Protein AF-A0A2E7UMA0-F1 (afdb_monomer_lite)

Structure (mmCIF, N/CA/C/O backbone):
data_AF-A0A2E7UMA0-F1
#
_entry.id   AF-A0A2E7UMA0-F1
#
loop_
_atom_site.group_PDB
_atom_site.id
_atom_site.type_symbol
_atom_site.label_atom_id
_atom_site.label_alt_id
_atom_site.label_comp_id
_atom_site.label_asym_id
_atom_site.label_entity_id
_atom_site.label_seq_id
_atom_site.pdbx_PDB_ins_code
_atom_site.Cartn_x
_atom_site.Cartn_y
_atom_site.Cartn_z
_atom_site.occupancy
_atom_site.B_iso_or_equiv
_atom_site.auth_seq_id
_atom_site.auth_comp_id
_atom_site.auth_asym_id
_atom_site.auth_atom_id
_atom_site.pdbx_PDB_model_num
ATOM 1 N N . MET A 1 1 ? -61.490 -40.277 -6.993 1.00 44.69 1 MET A N 1
ATOM 2 C CA . MET A 1 1 ? -60.201 -39.902 -6.379 1.00 44.69 1 MET A CA 1
ATOM 3 C C . MET A 1 1 ? -59.837 -38.542 -6.961 1.00 44.69 1 MET A C 1
ATOM 5 O O . MET A 1 1 ? -59.380 -38.483 -8.091 1.00 44.69 1 MET A O 1
ATOM 9 N N . ALA A 1 2 ? -60.239 -37.464 -6.285 1.00 37.91 2 ALA A N 1
ATOM 10 C CA . ALA A 1 2 ? -60.133 -36.090 -6.777 1.00 37.91 2 ALA A CA 1
ATOM 11 C C . ALA A 1 2 ? -59.017 -35.377 -6.005 1.00 37.91 2 ALA A C 1
ATOM 13 O O . ALA A 1 2 ? -58.991 -35.443 -4.778 1.00 37.91 2 ALA A O 1
ATOM 14 N N . VAL A 1 3 ? -58.079 -34.777 -6.736 1.00 47.97 3 VAL A N 1
ATOM 15 C CA . VAL A 1 3 ? -56.948 -34.025 -6.186 1.00 47.97 3 VAL A CA 1
ATOM 16 C C . VAL A 1 3 ? -57.365 -32.562 -6.113 1.00 47.97 3 VAL A C 1
ATOM 18 O O . VAL A 1 3 ? -57.584 -31.926 -7.140 1.00 47.97 3 VAL A O 1
ATOM 21 N N . ASP A 1 4 ? -57.506 -32.072 -4.889 1.00 52.44 4 ASP A N 1
ATOM 22 C CA . ASP A 1 4 ? -57.836 -30.692 -4.554 1.00 52.44 4 ASP A CA 1
ATOM 23 C C . ASP A 1 4 ? -56.541 -29.859 -4.603 1.00 52.44 4 ASP A C 1
ATOM 25 O O . ASP A 1 4 ? -55.617 -30.081 -3.816 1.00 52.44 4 ASP A O 1
ATOM 29 N N . GLN A 1 5 ? -56.412 -28.967 -5.589 1.00 51.34 5 GLN A N 1
ATOM 30 C CA . GLN A 1 5 ? -55.269 -28.058 -5.713 1.00 51.34 5 GLN A CA 1
ATOM 31 C C . GLN A 1 5 ? -55.613 -26.711 -5.074 1.00 51.34 5 GLN A C 1
ATOM 33 O O . GLN A 1 5 ? -56.244 -25.853 -5.687 1.00 51.34 5 GLN A O 1
ATOM 38 N N . ALA A 1 6 ? -55.147 -26.515 -3.840 1.00 48.78 6 ALA A N 1
ATOM 39 C CA . ALA A 1 6 ? -55.168 -25.222 -3.171 1.00 48.78 6 ALA A CA 1
ATOM 40 C C . ALA A 1 6 ? -54.110 -24.291 -3.792 1.00 48.78 6 ALA A C 1
ATOM 42 O O . ALA A 1 6 ? -52.913 -24.396 -3.522 1.00 48.78 6 ALA A O 1
ATOM 43 N N . VAL A 1 7 ? -54.567 -23.373 -4.643 1.00 53.81 7 VAL A N 1
ATOM 44 C CA . VAL A 1 7 ? -53.774 -22.258 -5.170 1.00 53.81 7 VAL A CA 1
ATOM 45 C C . VAL A 1 7 ? -53.656 -21.194 -4.077 1.00 53.81 7 VAL A C 1
ATOM 47 O O . VAL A 1 7 ? -54.605 -20.466 -3.796 1.00 53.81 7 VAL A O 1
ATOM 50 N N . ALA A 1 8 ? -52.485 -21.107 -3.446 1.00 49.72 8 ALA A N 1
ATOM 51 C CA . ALA A 1 8 ? -52.156 -20.041 -2.508 1.00 49.72 8 ALA A CA 1
ATOM 52 C C . ALA A 1 8 ? -51.863 -18.741 -3.277 1.00 49.72 8 ALA A C 1
ATOM 54 O O . ALA A 1 8 ? -50.794 -18.556 -3.858 1.00 49.72 8 ALA A O 1
ATOM 55 N N . THR A 1 9 ? -52.834 -17.832 -3.288 1.00 51.28 9 THR A N 1
ATOM 56 C CA . THR A 1 9 ? -52.676 -16.439 -3.715 1.00 51.28 9 THR A CA 1
ATOM 57 C C . THR A 1 9 ? -51.667 -15.725 -2.816 1.00 51.28 9 THR A C 1
ATOM 59 O O . THR A 1 9 ? -51.967 -15.388 -1.671 1.00 51.28 9 THR A O 1
ATOM 62 N N . HIS A 1 10 ? -50.462 -15.490 -3.339 1.00 51.28 10 HIS A N 1
ATOM 63 C CA . HIS A 1 10 ? -49.443 -14.658 -2.705 1.00 51.28 10 HIS A CA 1
ATOM 64 C C . HIS A 1 10 ? -49.936 -13.207 -2.620 1.00 51.28 10 HIS A C 1
ATOM 66 O O . HIS A 1 10 ? -50.055 -12.507 -3.627 1.00 51.28 10 HIS A O 1
ATOM 72 N N . HIS A 1 11 ? -50.229 -12.772 -1.395 1.00 47.69 11 HIS A N 1
ATOM 73 C CA . HIS A 1 11 ? -50.499 -11.386 -1.046 1.00 47.69 11 HIS A CA 1
ATOM 74 C C . HIS A 1 11 ? -49.322 -10.501 -1.472 1.00 47.69 11 HIS A C 1
ATOM 76 O O . HIS A 1 11 ? -48.206 -10.639 -0.977 1.00 47.69 11 HIS A O 1
ATOM 82 N N . GLY A 1 12 ? -49.597 -9.583 -2.400 1.00 48.78 12 GLY A N 1
ATOM 83 C CA . GLY A 1 12 ? -48.714 -8.475 -2.729 1.00 48.78 12 GLY A CA 1
ATOM 84 C C . GLY A 1 12 ? -48.620 -7.517 -1.548 1.00 48.78 12 GLY A C 1
ATOM 85 O O . GLY A 1 12 ? -49.427 -6.594 -1.426 1.00 48.78 12 GLY A O 1
ATOM 86 N N . GLU A 1 13 ? -47.633 -7.734 -0.685 1.00 51.22 13 GLU A N 1
ATOM 87 C CA . GLU A 1 13 ? -47.193 -6.718 0.259 1.00 51.22 13 GLU A CA 1
ATOM 88 C C . GLU A 1 13 ? -46.504 -5.610 -0.534 1.00 51.22 13 GLU A C 1
ATOM 90 O O . GLU A 1 13 ? -45.412 -5.751 -1.085 1.00 51.22 13 GLU A O 1
ATOM 95 N N . ARG A 1 14 ? -47.230 -4.500 -0.659 1.00 50.31 14 ARG A N 1
ATOM 96 C CA . ARG A 1 14 ? -46.729 -3.242 -1.189 1.00 50.31 14 ARG A CA 1
ATOM 97 C C . ARG A 1 14 ? -45.529 -2.853 -0.336 1.00 50.31 14 ARG A C 1
ATOM 99 O O . ARG A 1 14 ? -45.693 -2.598 0.855 1.00 50.31 14 ARG A O 1
ATOM 106 N N . PHE A 1 15 ? -44.352 -2.794 -0.955 1.00 56.72 15 PHE A N 1
ATOM 107 C CA . PHE A 1 15 ? -43.193 -2.084 -0.427 1.00 56.72 15 PHE A CA 1
ATOM 108 C C . PHE A 1 15 ? -43.613 -0.631 -0.231 1.00 56.72 15 PHE A C 1
ATOM 110 O O . PHE A 1 15 ? -43.543 0.179 -1.151 1.00 56.72 15 PHE A O 1
ATOM 117 N N . ALA A 1 16 ? -44.168 -0.344 0.945 1.00 53.09 16 ALA A N 1
ATOM 118 C CA . ALA A 1 16 ? -44.486 0.999 1.364 1.00 53.09 16 ALA A CA 1
ATOM 119 C C . ALA A 1 16 ? -43.198 1.804 1.250 1.00 53.09 16 ALA A C 1
ATOM 121 O O . ALA A 1 16 ? -42.158 1.391 1.770 1.00 53.09 16 ALA A O 1
ATOM 122 N N . ASP A 1 17 ? -43.293 2.912 0.523 1.00 48.31 17 ASP A N 1
ATOM 123 C CA . ASP A 1 17 ? -42.264 3.921 0.384 1.00 48.31 17 ASP A CA 1
ATOM 124 C C . ASP A 1 17 ? -41.677 4.229 1.762 1.00 48.31 17 ASP A C 1
ATOM 126 O O . ASP A 1 17 ? -42.240 4.992 2.553 1.00 48.31 17 ASP A O 1
ATOM 130 N N . VAL A 1 18 ? -40.532 3.617 2.070 1.00 59.16 18 VAL A N 1
ATOM 131 C CA . VAL A 1 18 ? -39.680 4.054 3.167 1.00 59.16 18 VAL A CA 1
ATOM 132 C C . VAL A 1 18 ? -39.159 5.402 2.707 1.00 59.16 18 VAL A C 1
ATOM 134 O O . VAL A 1 18 ? -38.135 5.495 2.031 1.00 59.16 18 VAL A O 1
ATOM 137 N N . ALA A 1 19 ? -39.936 6.443 3.001 1.00 50.12 19 ALA A N 1
ATOM 138 C CA . ALA A 1 19 ? -39.586 7.824 2.772 1.00 50.12 19 ALA A CA 1
ATOM 139 C C . ALA A 1 19 ? -38.259 8.063 3.490 1.00 50.12 19 ALA A C 1
ATOM 141 O O . ALA A 1 19 ? -38.201 8.255 4.706 1.00 50.12 19 ALA A O 1
ATOM 142 N N . TYR A 1 20 ? -37.172 7.973 2.726 1.00 53.09 20 TYR A N 1
ATOM 143 C CA . TYR A 1 20 ? -35.831 8.267 3.182 1.00 53.09 20 TYR A CA 1
ATOM 144 C C . TYR A 1 20 ? -35.826 9.765 3.465 1.00 53.09 20 TYR A C 1
ATOM 146 O O . TYR A 1 20 ? -35.592 10.579 2.570 1.00 53.09 20 TYR A O 1
ATOM 154 N N . ALA A 1 21 ? -36.184 10.140 4.696 1.00 54.44 21 ALA A N 1
ATOM 155 C CA . ALA A 1 21 ? -36.127 11.517 5.144 1.00 54.44 21 ALA A CA 1
ATOM 156 C C . ALA A 1 21 ? -34.741 12.050 4.752 1.00 54.44 21 ALA A C 1
ATOM 158 O O . ALA A 1 21 ? -33.740 11.388 5.065 1.00 54.44 21 ALA A O 1
ATOM 159 N N . PRO A 1 22 ? -34.653 13.167 4.008 1.00 52.88 22 PRO A N 1
ATOM 160 C CA . PRO A 1 22 ? -33.387 13.654 3.497 1.00 52.88 22 PRO A CA 1
ATOM 161 C C . PRO A 1 22 ? -32.518 14.047 4.688 1.00 52.88 22 PRO A C 1
ATOM 163 O O . PRO A 1 22 ? -32.607 15.157 5.207 1.00 52.88 22 PRO A O 1
ATOM 166 N N . ARG A 1 23 ? -31.672 13.116 5.148 1.00 58.38 23 ARG A N 1
ATOM 167 C CA . ARG A 1 23 ? -30.593 13.422 6.080 1.00 58.38 23 ARG A CA 1
ATOM 168 C C . ARG A 1 23 ? -29.773 14.497 5.387 1.00 58.38 23 ARG A C 1
ATOM 170 O O . ARG A 1 23 ? -29.227 14.255 4.306 1.00 58.38 23 ARG A O 1
ATOM 177 N N . SER A 1 24 ? -29.772 15.698 5.959 1.00 55.09 24 SER A N 1
ATOM 178 C CA . SER A 1 24 ? -29.021 16.830 5.439 1.00 55.09 24 SER A CA 1
ATOM 179 C C . SER A 1 24 ? -27.597 16.356 5.157 1.00 55.09 24 SER A C 1
ATOM 181 O O . SER A 1 24 ? -26.903 15.839 6.034 1.00 55.09 24 SER A O 1
ATOM 183 N N . ARG A 1 25 ? -27.182 16.430 3.887 1.00 64.12 25 ARG A N 1
ATOM 184 C CA . ARG A 1 25 ? -25.834 16.039 3.459 1.00 64.12 25 ARG A CA 1
ATOM 185 C C . ARG A 1 25 ? -24.859 17.107 3.941 1.00 64.12 25 ARG A C 1
ATOM 187 O O . ARG A 1 25 ? -24.394 17.928 3.155 1.00 64.12 25 ARG A O 1
ATOM 194 N N . VAL A 1 26 ? -24.593 17.132 5.242 1.00 74.06 26 VAL A N 1
ATOM 195 C CA . VAL A 1 26 ? -23.568 17.989 5.828 1.00 74.06 26 VAL A CA 1
ATOM 196 C C . VAL A 1 26 ? -22.230 17.463 5.330 1.00 74.06 26 VAL A C 1
ATOM 198 O O . VAL A 1 26 ? -21.758 16.416 5.769 1.00 74.06 26 VAL A O 1
ATOM 201 N N . ARG A 1 27 ? -21.657 18.159 4.347 1.00 77.38 27 ARG A N 1
ATOM 202 C CA . ARG A 1 27 ? -20.324 17.851 3.838 1.00 77.38 27 ARG A CA 1
ATOM 203 C C . ARG A 1 27 ? -19.316 18.208 4.918 1.00 77.38 27 ARG A C 1
ATOM 205 O O . ARG A 1 27 ? -19.367 19.303 5.473 1.00 77.38 27 ARG A O 1
ATOM 212 N N . THR A 1 28 ? -18.400 17.295 5.199 1.00 81.31 28 THR A N 1
ATOM 213 C CA . THR A 1 28 ? -17.236 17.619 6.018 1.00 81.31 28 THR A CA 1
ATOM 214 C C . THR A 1 28 ? -16.308 18.510 5.190 1.00 81.31 28 THR A C 1
ATOM 216 O O . THR A 1 28 ? -15.999 18.183 4.045 1.00 81.31 28 THR A O 1
ATOM 219 N N . ALA A 1 29 ? -15.891 19.641 5.750 1.00 83.88 29 ALA A N 1
ATOM 220 C CA . ALA A 1 29 ? -14.903 20.544 5.168 1.00 83.88 29 ALA A CA 1
ATOM 221 C C . ALA A 1 29 ? -13.786 20.772 6.195 1.00 83.88 29 ALA A C 1
ATOM 223 O O . ALA A 1 29 ? -14.071 20.878 7.387 1.00 83.88 29 ALA A O 1
ATOM 224 N N . GLY A 1 30 ? -12.531 20.809 5.747 1.00 86.44 30 GLY A N 1
ATOM 225 C CA . GLY A 1 30 ? -11.370 20.903 6.630 1.00 86.44 30 GLY A CA 1
ATOM 226 C C . GLY A 1 30 ? -10.108 20.287 6.031 1.00 86.44 30 GLY A C 1
ATOM 227 O O . GLY A 1 30 ? -10.050 19.993 4.836 1.00 86.44 30 GLY A O 1
ATOM 228 N N . LEU A 1 31 ? -9.098 20.104 6.881 1.00 86.94 31 LEU A N 1
ATOM 229 C CA . LEU A 1 31 ? -7.870 19.392 6.540 1.00 86.94 31 LEU A CA 1
ATOM 230 C C . LEU A 1 31 ? -8.096 17.879 6.676 1.00 86.94 31 LEU A C 1
ATOM 232 O O . LEU A 1 31 ? -8.686 17.412 7.652 1.00 86.94 31 LEU A O 1
ATOM 236 N N . GLY A 1 32 ? -7.648 17.128 5.672 1.00 89.44 32 GLY A N 1
ATOM 237 C CA . GLY A 1 32 ? -7.641 15.666 5.714 1.00 89.44 32 GLY A CA 1
ATOM 238 C C . GLY A 1 32 ? -6.515 15.118 6.590 1.00 89.44 32 GLY A C 1
ATOM 239 O O . GLY A 1 32 ? -5.923 15.837 7.396 1.00 89.44 32 GLY A O 1
ATOM 240 N N . ASP A 1 33 ? -6.213 13.839 6.406 1.00 89.50 33 ASP A N 1
ATOM 241 C CA . ASP A 1 33 ? -5.144 13.167 7.146 1.00 89.50 33 ASP A CA 1
ATOM 242 C C . ASP A 1 33 ? -3.769 13.776 6.815 1.00 89.50 33 ASP A C 1
ATOM 244 O O . ASP A 1 33 ? -3.446 14.065 5.658 1.00 89.50 33 ASP A O 1
ATOM 248 N N . VAL A 1 34 ? -2.947 13.969 7.847 1.00 92.69 34 VAL A N 1
ATOM 249 C CA . VAL A 1 34 ? -1.577 14.481 7.718 1.00 92.69 34 VAL A CA 1
ATOM 250 C C . VAL A 1 34 ? -0.620 13.308 7.822 1.00 92.69 34 VAL A C 1
ATOM 252 O O . VAL A 1 34 ? -0.700 12.535 8.771 1.00 92.69 34 VAL A O 1
ATOM 255 N N . ALA A 1 35 ? 0.307 13.178 6.873 1.00 93.31 35 ALA A N 1
ATOM 256 C CA . ALA A 1 35 ? 1.269 12.083 6.870 1.00 93.31 35 ALA A CA 1
ATOM 257 C C . ALA A 1 35 ? 2.702 12.558 6.630 1.00 93.31 35 ALA A C 1
ATOM 259 O O . ALA A 1 35 ? 2.969 13.366 5.738 1.00 93.31 35 ALA A O 1
ATOM 260 N N . LEU A 1 36 ? 3.633 11.979 7.385 1.00 95.00 36 LEU A N 1
ATOM 261 C CA . LEU A 1 36 ? 5.069 12.071 7.159 1.00 95.00 36 LEU A CA 1
ATOM 262 C C . LEU A 1 36 ? 5.554 10.752 6.558 1.00 95.00 36 LEU A C 1
ATOM 264 O O . LEU A 1 36 ? 5.288 9.682 7.101 1.00 95.00 36 LEU A O 1
ATOM 268 N N . ARG A 1 37 ? 6.280 10.819 5.437 1.00 92.88 37 ARG A N 1
ATOM 269 C CA . ARG A 1 37 ? 6.807 9.635 4.745 1.00 92.88 37 ARG A CA 1
ATOM 270 C C . ARG A 1 37 ? 8.288 9.798 4.441 1.00 92.88 37 ARG A C 1
ATOM 272 O O . ARG A 1 37 ? 8.696 10.771 3.814 1.00 92.88 37 ARG A O 1
ATOM 279 N N . VAL A 1 38 ? 9.074 8.802 4.826 1.00 93.38 38 VAL A N 1
ATOM 280 C CA . VAL A 1 38 ? 10.502 8.691 4.536 1.00 93.38 38 VAL A CA 1
ATOM 281 C C . VAL A 1 38 ? 10.699 7.582 3.516 1.00 93.38 38 VAL A C 1
ATOM 283 O O . VAL A 1 38 ? 10.293 6.442 3.730 1.00 93.38 38 VAL A O 1
ATOM 286 N N . LYS A 1 39 ? 11.345 7.906 2.395 1.00 93.19 39 LYS A N 1
ATOM 287 C CA . LYS A 1 39 ? 11.670 6.944 1.342 1.00 93.19 39 LYS A CA 1
ATOM 288 C C . LYS A 1 39 ? 13.177 6.773 1.246 1.00 93.19 39 LYS A C 1
ATOM 290 O O . LYS A 1 39 ? 13.908 7.747 1.117 1.00 93.19 39 LYS A O 1
ATOM 295 N N . THR A 1 40 ? 13.630 5.529 1.251 1.00 89.94 40 THR A N 1
ATOM 296 C CA . THR A 1 40 ? 15.037 5.159 1.096 1.00 89.94 40 THR A CA 1
ATOM 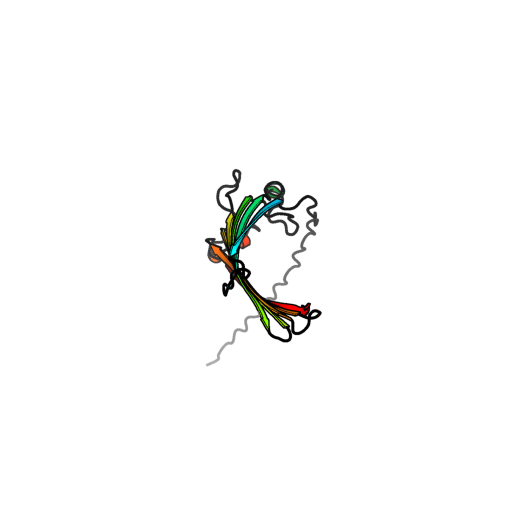297 C C . THR A 1 40 ? 15.202 4.242 -0.111 1.00 89.94 40 THR A C 1
ATOM 299 O O . THR A 1 40 ? 14.344 3.414 -0.414 1.00 89.94 40 THR A O 1
ATOM 302 N N . ARG A 1 41 ? 16.309 4.387 -0.838 1.00 85.88 41 ARG A N 1
ATOM 303 C CA . ARG A 1 41 ? 16.702 3.481 -1.923 1.00 85.88 41 ARG A CA 1
ATOM 304 C C . ARG A 1 41 ? 18.017 2.830 -1.522 1.00 85.88 41 ARG A C 1
ATOM 306 O O . ARG A 1 41 ? 18.942 3.538 -1.141 1.00 85.88 41 ARG A O 1
ATOM 313 N N . ARG A 1 42 ? 18.073 1.497 -1.550 1.00 79.69 42 ARG A N 1
ATOM 314 C CA . ARG A 1 42 ? 19.251 0.729 -1.111 1.00 79.69 42 ARG A CA 1
ATOM 315 C C . ARG A 1 42 ? 20.058 0.187 -2.277 1.00 79.69 42 ARG A C 1
ATOM 317 O O . ARG A 1 42 ? 21.277 0.199 -2.213 1.00 79.69 42 ARG A O 1
ATOM 324 N N . ILE A 1 43 ? 19.378 -0.256 -3.330 1.00 78.69 43 ILE A N 1
ATOM 325 C CA . ILE A 1 43 ? 20.023 -0.797 -4.523 1.00 78.69 43 ILE A CA 1
ATOM 326 C C . ILE A 1 43 ? 19.596 0.045 -5.715 1.00 78.69 43 ILE A C 1
ATOM 328 O O . ILE A 1 43 ? 18.397 0.200 -5.967 1.00 78.69 43 ILE A O 1
ATOM 332 N N . ASP A 1 44 ? 20.583 0.586 -6.423 1.00 65.56 44 ASP A N 1
ATOM 333 C CA . ASP A 1 44 ? 20.379 1.355 -7.642 1.00 65.56 44 ASP A CA 1
ATOM 334 C C . ASP A 1 44 ? 21.077 0.671 -8.824 1.00 65.56 44 ASP A C 1
ATOM 336 O O . ASP A 1 44 ? 22.184 0.143 -8.688 1.00 65.56 44 ASP A O 1
ATOM 340 N N . GLN A 1 45 ? 20.432 0.703 -9.990 1.00 59.22 45 GLN A N 1
ATOM 341 C CA . GLN A 1 45 ? 20.917 0.098 -11.237 1.00 59.22 45 GLN A CA 1
ATOM 342 C C . GLN A 1 45 ? 22.232 0.706 -11.730 1.00 59.22 45 GLN A C 1
ATOM 344 O O . GLN A 1 45 ? 22.907 0.111 -12.564 1.00 59.22 45 GLN A O 1
ATOM 349 N N . VAL A 1 46 ? 22.635 1.842 -11.157 1.00 61.62 46 VAL A N 1
ATOM 350 C CA . VAL A 1 46 ? 23.959 2.453 -11.335 1.00 61.62 46 VAL A CA 1
ATOM 351 C C . VAL A 1 46 ? 25.096 1.452 -11.058 1.00 61.62 46 VAL A C 1
ATOM 353 O O . VAL A 1 46 ? 26.161 1.569 -11.649 1.00 61.62 46 VAL A O 1
ATOM 356 N N . HIS A 1 47 ? 24.864 0.430 -10.224 1.00 62.41 47 HIS A N 1
ATOM 357 C CA . HIS A 1 47 ? 25.849 -0.610 -9.893 1.00 62.41 47 HIS A CA 1
ATOM 358 C C . HIS A 1 47 ? 25.686 -1.902 -10.720 1.00 62.41 47 HIS A C 1
ATOM 360 O O . HIS A 1 47 ? 26.089 -2.968 -10.263 1.00 62.41 47 HIS A O 1
ATOM 366 N N . LEU A 1 48 ? 25.058 -1.842 -11.905 1.00 65.88 48 LEU A N 1
ATOM 367 C CA . LEU A 1 48 ? 24.822 -2.991 -12.804 1.00 65.88 48 LEU A CA 1
ATOM 368 C C . LEU A 1 48 ? 23.981 -4.130 -12.194 1.00 65.88 48 LEU A C 1
ATOM 370 O O . LEU A 1 48 ? 23.956 -5.247 -12.710 1.00 65.88 48 LEU A O 1
ATOM 374 N N . LEU A 1 49 ? 23.267 -3.863 -11.099 1.00 71.75 49 LEU A N 1
ATOM 375 C CA . LEU A 1 49 ? 22.415 -4.861 -10.463 1.00 71.75 49 LEU A CA 1
ATOM 376 C C . LEU A 1 49 ? 21.093 -5.020 -11.231 1.00 71.75 49 LEU A C 1
ATOM 378 O O . LEU A 1 49 ? 20.502 -4.030 -11.672 1.00 71.75 49 LEU A O 1
ATOM 382 N N . PRO A 1 50 ? 20.582 -6.258 -11.365 1.00 77.12 50 PRO A N 1
ATOM 383 C CA . PRO A 1 50 ? 19.411 -6.549 -12.190 1.00 77.12 50 PRO A CA 1
ATOM 384 C C . PRO A 1 50 ? 18.101 -5.987 -11.619 1.00 77.12 50 PRO A C 1
ATOM 386 O O . PRO A 1 50 ? 17.087 -6.017 -12.313 1.00 77.12 50 PRO A O 1
ATOM 389 N N . VAL A 1 51 ? 18.099 -5.491 -10.376 1.00 84.56 51 VAL A N 1
ATOM 390 C CA . VAL A 1 51 ? 16.924 -4.965 -9.671 1.00 84.56 51 VAL A CA 1
ATOM 391 C C . VAL A 1 51 ? 17.293 -3.780 -8.774 1.00 84.56 51 VAL A C 1
ATOM 393 O O . VAL A 1 51 ? 18.360 -3.750 -8.170 1.00 84.56 51 VAL A O 1
ATOM 396 N N . SER A 1 52 ? 16.382 -2.819 -8.650 1.00 86.50 52 SER A N 1
ATOM 397 C CA . SER A 1 52 ? 16.369 -1.779 -7.625 1.00 86.50 52 SER A CA 1
ATOM 398 C C . SER A 1 52 ? 15.477 -2.182 -6.458 1.00 86.50 52 SER A C 1
ATOM 400 O O . SER A 1 52 ? 14.362 -2.674 -6.650 1.00 86.50 52 SER A O 1
ATOM 402 N N . VAL A 1 53 ? 15.939 -1.888 -5.244 1.00 87.81 53 VAL A N 1
ATOM 403 C CA . VAL A 1 53 ? 15.187 -2.110 -4.004 1.00 87.81 53 VAL A CA 1
ATOM 404 C C . VAL A 1 53 ? 15.067 -0.788 -3.257 1.00 87.81 53 VAL A C 1
ATOM 406 O O . VAL A 1 53 ? 16.065 -0.105 -2.997 1.00 87.81 53 VAL A O 1
ATOM 409 N N . SER A 1 54 ? 13.837 -0.416 -2.910 1.00 90.50 54 SER A N 1
ATOM 410 C CA . SER A 1 54 ? 13.545 0.770 -2.104 1.00 90.50 54 SER A CA 1
ATOM 411 C C . SER A 1 54 ? 12.579 0.452 -0.974 1.00 90.50 54 SER A C 1
ATOM 413 O O . SER A 1 54 ? 11.675 -0.357 -1.152 1.00 90.50 54 SER A O 1
ATOM 415 N N . GLY A 1 55 ? 12.780 1.102 0.166 1.00 92.06 55 GLY A N 1
ATOM 416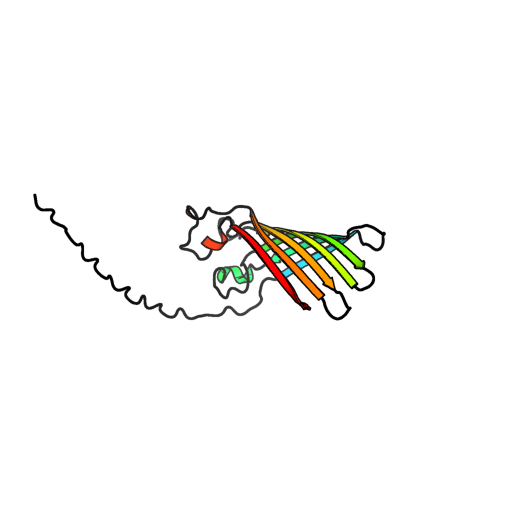 C CA . GLY A 1 55 ? 11.901 1.045 1.326 1.00 92.06 55 GLY A CA 1
ATOM 417 C C . GLY A 1 55 ? 11.222 2.393 1.553 1.00 92.06 55 GLY A C 1
ATOM 418 O O . GLY A 1 55 ? 11.795 3.444 1.270 1.00 92.06 55 GLY A O 1
ATOM 419 N N . GLY A 1 56 ? 10.011 2.379 2.076 1.00 92.25 56 GLY A N 1
ATOM 420 C CA . GLY A 1 56 ? 9.268 3.542 2.531 1.00 92.25 56 GLY A CA 1
ATOM 421 C C . GLY A 1 56 ? 8.724 3.269 3.920 1.00 92.25 56 GLY A C 1
ATOM 422 O O . GLY A 1 56 ? 8.356 2.142 4.211 1.00 92.25 56 GLY A O 1
ATOM 423 N N . TRP A 1 57 ? 8.702 4.282 4.769 1.00 94.00 57 TRP A N 1
ATOM 424 C CA . TRP A 1 57 ? 8.168 4.207 6.124 1.00 94.00 57 TRP A CA 1
ATOM 425 C C . TRP A 1 57 ? 7.407 5.497 6.360 1.00 94.00 57 TRP A C 1
ATOM 427 O O . TRP A 1 57 ? 7.819 6.550 5.865 1.00 94.00 57 TRP A O 1
ATOM 437 N N . GLY A 1 58 ? 6.307 5.448 7.085 1.00 93.00 58 GLY A N 1
ATOM 438 C CA . GLY A 1 58 ? 5.549 6.651 7.362 1.00 93.00 58 GLY A CA 1
ATOM 439 C C . GLY A 1 58 ? 4.678 6.526 8.585 1.00 93.00 58 GLY A C 1
ATOM 440 O O . GLY A 1 58 ? 4.396 5.428 9.056 1.00 93.00 58 GLY A O 1
ATOM 441 N N . ILE A 1 59 ? 4.273 7.689 9.066 1.00 94.31 59 ILE A N 1
ATOM 442 C CA . ILE A 1 59 ? 3.251 7.849 10.085 1.00 94.31 59 ILE A CA 1
ATOM 443 C C . ILE A 1 59 ? 2.221 8.842 9.554 1.00 94.31 59 ILE A C 1
ATOM 445 O O . ILE A 1 59 ? 2.582 9.892 9.012 1.00 94.31 59 ILE A O 1
ATOM 449 N N . GLY A 1 60 ? 0.953 8.477 9.652 1.00 91.50 60 GLY A N 1
ATOM 450 C CA . GLY A 1 60 ? -0.200 9.299 9.333 1.00 91.50 60 GLY A CA 1
ATOM 451 C C . GLY A 1 60 ? -1.020 9.545 10.588 1.00 91.50 60 GLY A C 1
ATOM 452 O O . GLY A 1 60 ? -1.112 8.675 11.447 1.00 91.50 60 GLY A O 1
ATOM 453 N N . THR A 1 61 ? -1.613 10.727 10.718 1.00 91.06 61 THR A N 1
ATOM 454 C CA . THR A 1 61 ? -2.644 10.970 11.725 1.00 91.06 61 THR A CA 1
ATOM 455 C C . THR A 1 61 ? -3.857 11.652 11.112 1.00 91.06 61 THR A C 1
ATOM 457 O O . THR A 1 61 ? -3.763 12.681 10.437 1.00 91.06 61 THR A O 1
ATOM 460 N N . GLY A 1 62 ? -5.008 11.038 11.361 1.00 86.31 62 GLY A N 1
ATOM 461 C CA . GLY A 1 62 ? -6.334 11.536 11.035 1.00 86.31 62 GLY A CA 1
ATOM 462 C C . GLY A 1 62 ? -7.184 11.828 12.264 1.00 86.31 62 GLY A C 1
ATOM 463 O O . GLY A 1 62 ? -8.393 11.995 12.131 1.00 86.31 62 GLY A O 1
ATOM 464 N N . GLU A 1 63 ? -6.607 11.862 13.469 1.00 84.06 63 GLU A N 1
ATOM 465 C CA . GLU A 1 63 ? -7.362 11.949 14.732 1.00 84.06 63 GLU A CA 1
ATOM 466 C C . GLU A 1 63 ? -8.251 13.192 14.841 1.00 84.06 63 GLU A C 1
ATOM 468 O O . GLU A 1 63 ? -9.338 13.122 15.422 1.00 84.06 63 GLU A O 1
ATOM 473 N N . ALA A 1 64 ? -7.868 14.299 14.198 1.00 85.25 64 ALA A N 1
ATOM 474 C CA . ALA A 1 64 ? -8.706 15.495 14.085 1.00 85.25 64 ALA A CA 1
ATOM 475 C C . ALA A 1 64 ? -10.078 15.206 13.437 1.00 85.25 64 ALA A C 1
ATOM 477 O O . ALA A 1 64 ? -11.062 15.887 13.717 1.00 85.25 64 ALA A O 1
ATOM 478 N N . ASN A 1 65 ? -10.165 14.156 12.614 1.00 85.38 65 ASN A N 1
ATOM 479 C CA . ASN A 1 65 ? -11.379 13.708 11.940 1.00 85.38 65 ASN A CA 1
ATOM 480 C C . ASN A 1 65 ? -12.109 12.570 12.686 1.00 85.38 65 ASN A C 1
ATOM 482 O O . ASN A 1 65 ? -13.118 12.066 12.191 1.00 85.38 65 ASN A O 1
ATOM 486 N N . SER A 1 66 ? -11.671 12.185 13.892 1.00 83.19 66 SER A N 1
ATOM 487 C CA . SER A 1 66 ? -12.231 11.065 14.673 1.00 83.19 66 SER A CA 1
ATOM 488 C C . SER A 1 66 ? -13.740 11.168 14.931 1.00 83.19 66 SER A C 1
ATOM 490 O O . SER A 1 66 ? -14.427 10.146 14.892 1.00 83.19 66 SER A O 1
ATOM 492 N N . ALA A 1 67 ? -14.259 12.386 15.130 1.00 81.44 67 ALA A N 1
ATOM 493 C CA . ALA A 1 67 ? -15.679 12.670 15.363 1.00 81.44 67 ALA A CA 1
ATOM 494 C C . ALA A 1 67 ? -16.549 12.592 14.093 1.00 81.44 67 ALA A C 1
ATOM 496 O O . ALA A 1 67 ? -17.767 12.435 14.174 1.00 81.44 67 ALA A O 1
ATOM 497 N N . THR A 1 68 ? -15.943 12.719 12.908 1.00 82.38 68 THR A N 1
ATOM 498 C CA . THR A 1 68 ? -16.647 12.624 11.613 1.00 82.38 68 THR A CA 1
ATOM 499 C C . THR A 1 68 ? -16.431 11.286 10.916 1.00 82.38 68 THR A C 1
ATOM 501 O O . THR A 1 68 ? -16.975 11.058 9.835 1.00 82.38 68 THR A O 1
ATOM 504 N N . ARG A 1 69 ? -15.676 10.388 11.550 1.00 77.31 69 ARG A N 1
ATOM 505 C CA . ARG A 1 69 ? -15.413 9.027 11.095 1.00 77.31 69 ARG A CA 1
ATOM 506 C C . ARG A 1 69 ? -16.708 8.282 10.781 1.00 77.31 69 ARG A C 1
ATOM 508 O O . ARG A 1 69 ? -17.716 8.424 11.471 1.00 77.31 69 ARG A O 1
ATOM 515 N N . GLY A 1 70 ? -16.669 7.491 9.712 1.00 74.12 70 GLY A N 1
ATOM 516 C CA . GLY A 1 70 ? -17.821 6.723 9.251 1.00 74.12 70 GLY A CA 1
ATOM 517 C C . GLY A 1 70 ? -18.847 7.537 8.454 1.00 74.12 70 GLY A C 1
ATOM 518 O O . GLY A 1 70 ? -19.787 6.980 7.897 1.00 74.12 70 GLY A O 1
ATOM 519 N N . ARG A 1 71 ? -18.682 8.858 8.327 1.00 79.38 71 ARG A N 1
ATOM 520 C CA . ARG A 1 71 ? -19.466 9.627 7.353 1.00 79.38 71 ARG A CA 1
ATOM 521 C C . ARG A 1 71 ? -18.946 9.344 5.946 1.00 79.38 71 ARG A C 1
ATOM 523 O O . ARG A 1 71 ? -17.740 9.305 5.731 1.00 79.38 71 ARG A O 1
ATOM 530 N N . LEU A 1 72 ? -19.848 9.272 4.965 1.00 77.12 72 LEU A N 1
ATOM 531 C CA . LEU A 1 72 ? -19.479 9.177 3.540 1.00 77.12 72 LEU A CA 1
ATOM 532 C C . LEU A 1 72 ? -18.599 10.345 3.072 1.00 77.12 72 LEU A C 1
ATOM 534 O O . LEU A 1 72 ? -17.874 10.224 2.094 1.00 77.12 72 LEU A O 1
ATOM 538 N N . THR A 1 73 ? -18.684 11.485 3.758 1.00 83.88 73 THR A N 1
ATOM 539 C CA . THR A 1 73 ? -17.897 12.687 3.471 1.00 83.88 73 THR A CA 1
ATOM 540 C C . THR A 1 73 ? -16.731 12.877 4.438 1.00 83.88 73 THR A C 1
ATOM 542 O O . THR A 1 73 ? -16.209 13.983 4.510 1.00 83.88 73 THR A O 1
ATOM 545 N N . ALA A 1 74 ? -16.369 11.881 5.253 1.00 82.94 74 ALA A N 1
ATOM 546 C CA . ALA A 1 74 ? -15.235 12.005 6.166 1.00 82.94 74 ALA A CA 1
ATOM 547 C C . ALA A 1 74 ? -13.955 12.311 5.370 1.00 82.94 74 ALA A C 1
ATOM 549 O O . ALA A 1 74 ? -13.674 11.664 4.364 1.00 82.94 74 ALA A O 1
ATOM 550 N N . LEU A 1 75 ? -13.194 13.311 5.816 1.00 86.31 75 LEU A N 1
ATOM 551 C CA . LEU A 1 75 ? -11.943 13.722 5.162 1.00 86.31 75 LEU A CA 1
ATOM 552 C C . LEU A 1 75 ? -10.749 12.857 5.570 1.00 86.31 75 LEU A C 1
ATOM 554 O O . LEU A 1 75 ? -9.659 13.011 5.025 1.00 86.31 75 LEU A O 1
ATOM 558 N N . GLY A 1 76 ? -10.963 11.984 6.549 1.00 85.06 76 GLY A N 1
ATOM 559 C CA . GLY A 1 76 ? -9.920 11.234 7.204 1.00 85.06 76 GLY A CA 1
ATOM 560 C C . GLY A 1 76 ? -10.441 9.978 7.869 1.00 85.06 76 GLY A C 1
ATOM 561 O O . GLY A 1 76 ? -11.642 9.831 8.120 1.00 85.06 76 GLY A O 1
ATOM 562 N N . THR A 1 77 ? -9.519 9.076 8.175 1.00 82.38 77 THR A N 1
ATOM 563 C CA . THR A 1 77 ? -9.837 7.791 8.814 1.00 82.38 77 THR A CA 1
ATOM 564 C C . THR A 1 77 ? -10.150 7.927 10.304 1.00 82.38 77 THR A C 1
ATOM 566 O O . THR A 1 77 ? -10.734 7.019 10.899 1.00 82.38 77 THR A O 1
ATOM 569 N N . GLY A 1 78 ? -9.809 9.063 10.924 1.00 85.12 78 GLY A N 1
ATOM 570 C CA . GLY A 1 78 ? -10.009 9.257 12.359 1.00 85.12 78 GLY A CA 1
ATOM 571 C C . GLY A 1 78 ? -9.024 8.468 13.222 1.00 85.12 78 GLY A C 1
ATOM 572 O O . GLY A 1 78 ? -9.324 8.229 14.393 1.00 85.12 78 GLY A O 1
ATOM 573 N N . GLN A 1 79 ? -7.911 7.999 12.648 1.00 87.19 79 GLN A N 1
ATOM 574 C CA . GLN A 1 79 ? -6.908 7.183 13.328 1.00 87.19 79 GLN A CA 1
ATOM 575 C C . GLN A 1 79 ? -5.491 7.620 12.976 1.00 87.19 79 GLN A C 1
ATOM 577 O O . GLN A 1 79 ? -5.253 8.260 11.954 1.00 87.19 79 GLN A O 1
ATOM 582 N N . THR A 1 80 ? -4.566 7.262 13.858 1.00 91.00 80 THR A N 1
ATOM 583 C CA . THR A 1 80 ? -3.134 7.333 13.596 1.00 91.00 80 THR A CA 1
ATOM 584 C C . THR A 1 80 ? -2.675 5.982 13.050 1.00 91.00 80 THR A C 1
ATOM 586 O O . THR A 1 80 ? -2.989 4.937 13.623 1.00 91.00 80 THR A O 1
ATOM 589 N N . ASP A 1 81 ? -1.952 5.996 11.938 1.00 91.19 81 ASP A N 1
ATOM 590 C CA . ASP A 1 81 ? -1.377 4.817 11.299 1.00 91.19 81 ASP A CA 1
ATOM 591 C C . ASP A 1 81 ? 0.140 4.952 11.193 1.00 91.19 81 ASP A C 1
ATOM 593 O O . ASP A 1 81 ? 0.673 6.046 11.018 1.00 91.19 81 ASP A O 1
ATOM 597 N N . PHE A 1 82 ? 0.849 3.837 11.311 1.00 93.06 82 PHE A N 1
ATOM 598 C CA . PHE A 1 82 ? 2.251 3.750 10.937 1.00 93.06 82 PHE A CA 1
ATOM 599 C C . PHE A 1 82 ? 2.441 2.564 10.013 1.00 93.06 82 PHE A C 1
ATOM 601 O O . PHE A 1 82 ? 1.819 1.521 10.182 1.00 93.06 82 PHE A O 1
ATOM 608 N N . GLY A 1 83 ? 3.311 2.702 9.026 1.00 92.69 83 GLY A N 1
ATOM 609 C CA . GLY A 1 83 ? 3.469 1.649 8.043 1.00 92.69 83 GLY A CA 1
ATOM 610 C C . GLY A 1 83 ? 4.793 1.688 7.325 1.00 92.69 83 GLY A C 1
ATOM 611 O O . GLY A 1 83 ? 5.507 2.694 7.314 1.00 92.69 83 GLY A O 1
ATOM 612 N N . GLY A 1 84 ? 5.100 0.555 6.714 1.00 92.88 84 GLY A N 1
ATOM 613 C CA . GLY A 1 84 ? 6.270 0.354 5.884 1.00 92.88 84 GLY A CA 1
ATOM 614 C C . GLY A 1 84 ? 5.865 -0.184 4.523 1.00 92.88 84 GLY A C 1
ATOM 615 O O . GLY A 1 84 ? 4.860 -0.868 4.387 1.00 92.88 84 GLY A O 1
ATOM 616 N N . ALA A 1 85 ? 6.660 0.100 3.502 1.00 93.81 85 ALA A N 1
ATOM 617 C CA . ALA A 1 85 ? 6.524 -0.505 2.191 1.00 93.81 85 ALA A CA 1
ATOM 618 C C . ALA A 1 85 ? 7.897 -0.846 1.625 1.00 93.81 85 ALA A C 1
ATOM 620 O O . ALA A 1 85 ? 8.815 -0.030 1.641 1.00 93.81 85 ALA A O 1
ATOM 621 N N . LEU A 1 86 ? 8.031 -2.039 1.072 1.00 93.94 86 LEU A N 1
ATOM 622 C CA . LEU A 1 86 ? 9.150 -2.451 0.250 1.00 93.94 86 LEU A CA 1
ATOM 623 C C . LEU A 1 86 ? 8.711 -2.404 -1.210 1.00 93.94 86 LEU A C 1
ATOM 625 O O . LEU A 1 86 ? 7.604 -2.792 -1.560 1.00 93.94 86 LEU A O 1
ATOM 629 N N . THR A 1 87 ? 9.569 -1.920 -2.093 1.00 92.75 87 THR A N 1
ATOM 630 C CA . THR A 1 87 ? 9.351 -1.992 -3.535 1.00 92.75 87 THR A CA 1
ATOM 631 C C . THR A 1 87 ? 10.587 -2.561 -4.189 1.00 92.75 87 THR A C 1
ATOM 633 O O . THR A 1 87 ? 11.683 -2.014 -4.036 1.00 92.75 87 THR A O 1
ATOM 636 N N . ILE A 1 88 ? 10.382 -3.624 -4.956 1.00 90.56 88 ILE A N 1
ATOM 637 C CA . ILE A 1 88 ? 11.405 -4.250 -5.787 1.00 90.56 88 ILE A CA 1
ATOM 638 C C . ILE A 1 88 ? 11.010 -4.019 -7.237 1.00 90.56 88 ILE A C 1
ATOM 640 O O . ILE A 1 88 ? 9.841 -4.159 -7.594 1.00 90.56 88 ILE A O 1
ATOM 644 N N . GLY A 1 89 ? 11.953 -3.642 -8.089 1.00 87.75 89 GLY A N 1
ATOM 645 C CA . GLY A 1 89 ? 11.661 -3.493 -9.505 1.00 87.75 89 GLY A CA 1
ATOM 646 C C . GLY A 1 89 ? 12.893 -3.375 -10.372 1.00 87.75 89 GLY A C 1
ATOM 647 O O . GLY A 1 89 ? 14.005 -3.264 -9.880 1.00 87.75 89 GLY A O 1
ATOM 648 N N . ARG A 1 90 ? 12.683 -3.372 -11.679 1.00 84.44 90 ARG A N 1
ATOM 649 C CA . ARG A 1 90 ? 13.717 -3.174 -12.690 1.00 84.44 90 ARG A CA 1
ATOM 650 C C . ARG A 1 90 ? 13.208 -2.164 -13.701 1.00 84.44 90 ARG A C 1
ATOM 652 O O . ARG A 1 90 ? 12.044 -2.229 -14.095 1.00 84.44 90 ARG A O 1
ATOM 659 N N . THR A 1 91 ? 14.082 -1.256 -14.110 1.00 81.12 91 THR A N 1
ATOM 660 C CA . THR A 1 91 ? 13.876 -0.407 -15.288 1.00 81.12 91 THR A CA 1
ATOM 661 C C . THR A 1 91 ? 14.910 -0.804 -16.332 1.00 81.12 91 THR A C 1
ATOM 663 O O . THR A 1 91 ? 16.061 -1.021 -15.983 1.00 81.12 91 THR A O 1
ATOM 666 N N . ASP A 1 92 ? 14.536 -0.959 -17.590 1.00 76.56 92 ASP A N 1
ATOM 667 C CA . ASP A 1 92 ? 15.507 -1.286 -18.634 1.00 76.56 92 ASP A CA 1
ATOM 668 C C . ASP A 1 92 ? 15.191 -0.552 -19.933 1.00 76.56 92 ASP A C 1
ATOM 670 O O . ASP A 1 92 ? 14.050 -0.137 -20.174 1.00 76.56 92 ASP A O 1
ATOM 674 N N . VAL A 1 93 ? 16.219 -0.421 -20.767 1.00 72.62 93 VAL A N 1
ATOM 675 C CA . VAL A 1 93 ? 16.144 0.166 -22.102 1.00 72.62 93 VAL A CA 1
ATOM 676 C C . VAL A 1 93 ? 16.236 -0.975 -23.112 1.00 72.62 93 VAL A C 1
ATOM 678 O O . VAL A 1 93 ? 17.270 -1.621 -23.245 1.00 72.62 93 VAL A O 1
ATOM 681 N N . LEU A 1 94 ? 15.162 -1.224 -23.855 1.00 59.22 94 LEU A N 1
ATOM 682 C CA . LEU A 1 94 ? 15.131 -2.217 -24.926 1.00 59.22 94 LEU A CA 1
ATOM 683 C C . LEU A 1 94 ? 15.179 -1.499 -26.267 1.00 59.22 94 LEU A C 1
ATOM 685 O O . LEU A 1 94 ? 14.109 -1.249 -26.796 1.00 59.22 94 LEU A O 1
ATOM 689 N N . GLY A 1 95 ? 16.364 -1.179 -26.805 1.00 64.06 95 GLY A N 1
ATOM 690 C CA . GLY A 1 95 ? 16.607 -0.700 -28.186 1.00 64.06 95 GLY A CA 1
ATOM 691 C C . GLY A 1 95 ? 15.689 0.422 -28.716 1.00 64.06 95 GLY A C 1
ATOM 692 O O . GLY A 1 95 ? 16.121 1.552 -28.902 1.00 64.06 95 GLY A O 1
ATOM 693 N N . VAL A 1 96 ? 14.420 0.102 -28.951 1.00 65.75 96 VAL A N 1
ATOM 694 C CA . VAL A 1 96 ? 13.289 0.967 -29.313 1.00 65.75 96 VAL A CA 1
ATOM 695 C C . VAL A 1 96 ? 12.296 1.198 -28.154 1.00 65.75 96 VAL A C 1
ATOM 697 O O . VAL A 1 96 ? 11.095 1.265 -28.379 1.00 65.75 96 VAL A O 1
ATOM 700 N N . GLY A 1 97 ? 12.733 1.304 -26.896 1.00 69.44 97 GLY A N 1
ATOM 701 C CA . GLY A 1 97 ? 11.797 1.615 -25.812 1.00 69.44 97 GLY A CA 1
ATOM 702 C C . GLY A 1 97 ? 12.313 1.437 -24.393 1.00 69.44 97 GLY A C 1
ATOM 703 O O . GLY A 1 97 ? 13.435 0.998 -24.153 1.00 69.44 97 GLY A O 1
ATOM 704 N N . LEU A 1 98 ? 11.450 1.779 -23.439 1.00 79.81 98 LEU A N 1
ATOM 705 C CA . LEU A 1 98 ? 11.682 1.608 -22.006 1.00 79.81 98 LEU A CA 1
ATOM 706 C C . LEU A 1 98 ? 10.677 0.607 -21.452 1.00 79.81 98 LEU A C 1
ATOM 708 O O . LEU A 1 98 ? 9.484 0.699 -21.753 1.00 79.81 98 LEU A O 1
ATOM 712 N N . TYR A 1 99 ? 11.127 -0.307 -20.596 1.00 84.38 99 TYR A N 1
ATOM 713 C CA . TYR A 1 99 ? 10.208 -1.066 -19.757 1.00 84.38 99 TYR A CA 1
ATOM 714 C C . TYR A 1 99 ? 10.536 -0.910 -18.281 1.00 84.38 99 TYR A C 1
ATOM 716 O O . TYR A 1 99 ? 11.677 -0.682 -17.879 1.00 84.38 99 TYR A O 1
ATOM 724 N N . ARG A 1 100 ? 9.503 -1.038 -17.455 1.00 85.75 100 ARG A N 1
ATOM 725 C CA . ARG A 1 100 ? 9.637 -1.075 -16.006 1.00 85.75 100 ARG A CA 1
ATOM 726 C C . ARG A 1 100 ? 8.704 -2.120 -15.431 1.00 85.75 100 ARG A C 1
ATOM 728 O O . ARG A 1 100 ? 7.518 -2.116 -15.733 1.00 85.75 100 ARG A O 1
ATOM 735 N N . ALA A 1 101 ? 9.230 -2.963 -14.557 1.00 88.12 101 ALA A N 1
ATOM 736 C CA . ALA A 1 101 ? 8.440 -3.862 -13.729 1.00 88.12 101 ALA A CA 1
ATOM 737 C C . ALA A 1 101 ? 8.720 -3.544 -12.260 1.00 88.12 101 ALA A C 1
ATOM 739 O O . ALA A 1 101 ? 9.873 -3.328 -11.890 1.00 88.12 101 ALA A O 1
ATOM 740 N N . SER A 1 102 ? 7.696 -3.479 -11.414 1.00 90.19 102 SER A N 1
ATOM 741 C CA . SER A 1 102 ? 7.896 -3.310 -9.972 1.00 90.19 102 SER A CA 1
ATOM 742 C C . SER A 1 102 ? 6.757 -3.888 -9.153 1.00 90.19 102 SER A C 1
ATOM 744 O O . SER A 1 102 ? 5.602 -3.716 -9.534 1.00 90.19 102 SER A O 1
ATOM 746 N N . GLY A 1 103 ? 7.081 -4.476 -8.005 1.00 91.06 103 GLY A N 1
ATOM 747 C CA . GLY A 1 103 ? 6.117 -4.941 -7.018 1.00 91.06 103 GLY A CA 1
ATOM 748 C C . GLY A 1 103 ? 6.309 -4.242 -5.672 1.00 91.06 103 GLY A C 1
ATOM 749 O O . GLY A 1 103 ? 7.329 -4.483 -5.017 1.00 91.06 103 GLY A O 1
ATOM 750 N N . PRO A 1 104 ? 5.403 -3.334 -5.268 1.00 90.44 104 PRO A N 1
ATOM 751 C CA . PRO A 1 104 ? 5.325 -2.870 -3.893 1.00 90.44 104 PRO A CA 1
ATOM 752 C C . PRO A 1 104 ? 4.589 -3.883 -3.006 1.00 90.44 104 PRO A C 1
ATOM 754 O O . PRO A 1 104 ? 3.581 -4.455 -3.409 1.00 90.44 104 PRO A O 1
ATOM 757 N N . VAL A 1 105 ? 5.062 -4.047 -1.778 1.00 93.31 105 VAL A N 1
ATOM 758 C CA . VAL A 1 105 ? 4.333 -4.669 -0.670 1.00 93.31 105 VAL A CA 1
ATOM 759 C C . VAL A 1 105 ? 4.516 -3.785 0.550 1.00 93.31 105 VAL A C 1
ATOM 761 O O . VAL A 1 105 ? 5.622 -3.318 0.807 1.00 93.31 105 VAL A O 1
ATOM 764 N N . GLY A 1 106 ? 3.453 -3.510 1.282 1.00 91.88 106 GLY A N 1
ATOM 765 C CA . GLY A 1 106 ? 3.509 -2.702 2.483 1.00 91.88 106 GLY A CA 1
ATOM 766 C C . GLY A 1 106 ? 2.509 -3.164 3.514 1.00 91.88 106 GLY A C 1
ATOM 767 O O . GLY A 1 106 ? 1.531 -3.819 3.180 1.00 91.88 106 GLY A O 1
ATOM 768 N N . ASP A 1 107 ? 2.793 -2.817 4.754 1.00 92.75 107 ASP A N 1
ATOM 769 C CA . ASP A 1 107 ? 1.959 -3.092 5.911 1.00 92.75 107 ASP A CA 1
ATOM 770 C C . ASP A 1 107 ? 1.680 -1.773 6.628 1.00 92.75 107 ASP A C 1
ATOM 772 O O . ASP A 1 107 ? 2.577 -0.935 6.780 1.00 92.75 107 ASP A O 1
ATOM 776 N N . GLY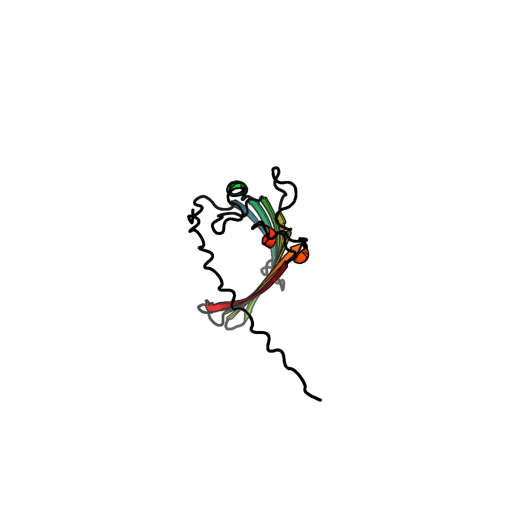 A 1 108 ? 0.423 -1.574 7.005 1.00 89.12 108 GLY A N 1
ATOM 777 C CA . GLY A 1 108 ? -0.052 -0.413 7.738 1.00 89.12 108 GLY A CA 1
ATOM 778 C C . GLY A 1 108 ? -0.656 -0.852 9.059 1.00 89.12 108 GLY A C 1
ATOM 779 O O . GLY A 1 108 ? -1.776 -1.365 9.089 1.00 89.12 108 GLY A O 1
ATOM 780 N N . TYR A 1 109 ? 0.062 -0.589 10.147 1.00 89.25 109 TYR A N 1
ATOM 781 C CA . TYR A 1 109 ? -0.454 -0.771 11.487 1.00 89.25 109 TYR A CA 1
ATOM 782 C C . TYR A 1 109 ? -1.288 0.434 11.916 1.00 89.25 109 TYR A C 1
ATOM 784 O O . TYR A 1 109 ? -0.817 1.575 11.935 1.00 89.25 109 TYR A O 1
ATOM 792 N N . ARG A 1 110 ? -2.525 0.181 12.336 1.00 88.31 110 ARG A N 1
ATOM 793 C CA . ARG A 1 110 ? -3.440 1.210 12.845 1.00 88.31 110 ARG A CA 1
ATOM 794 C C . ARG A 1 110 ? -3.410 1.248 14.371 1.00 88.31 110 ARG A C 1
ATOM 796 O O . ARG A 1 110 ? -3.657 0.244 15.043 1.00 88.31 110 ARG A O 1
ATOM 803 N N . VAL A 1 111 ? -3.114 2.414 14.939 1.00 87.94 111 VAL A N 1
ATOM 804 C CA . VAL A 1 111 ? -3.045 2.599 16.391 1.00 87.94 111 VAL A CA 1
ATOM 805 C C . VAL A 1 111 ? -4.469 2.633 16.968 1.00 87.94 111 VAL A C 1
ATOM 807 O O . VAL A 1 111 ? -5.322 3.367 16.454 1.00 87.94 111 VAL A O 1
ATOM 810 N N . PRO A 1 112 ? -4.768 1.848 18.024 1.00 83.19 112 PRO A N 1
ATOM 811 C CA . PRO A 1 112 ? -6.040 1.949 18.731 1.00 83.19 112 PRO A CA 1
ATOM 812 C C . PRO A 1 112 ? -6.268 3.369 19.251 1.00 83.19 112 PRO A C 1
ATOM 814 O O . PRO A 1 112 ? -5.354 4.014 19.758 1.00 83.19 112 PRO A O 1
ATOM 817 N N . HIS A 1 113 ? -7.499 3.858 19.137 1.00 78.19 113 HIS A N 1
ATOM 818 C CA . HIS A 1 113 ? -7.823 5.201 19.599 1.00 78.19 113 HIS A CA 1
ATOM 819 C C . HIS A 1 113 ? -7.918 5.208 21.129 1.00 78.19 113 HIS A C 1
ATOM 821 O O . HIS A 1 113 ? -8.610 4.375 21.703 1.00 78.19 113 HIS A O 1
ATOM 827 N N . VAL A 1 114 ? -7.294 6.176 21.802 1.00 76.50 114 VAL A N 1
ATOM 828 C CA . VAL A 1 114 ? -7.295 6.254 23.280 1.00 76.50 114 VAL A CA 1
ATOM 829 C C . VAL A 1 114 ? -8.693 6.385 23.896 1.00 76.50 114 VAL A C 1
ATOM 831 O O . VAL A 1 114 ? -8.910 5.961 25.025 1.00 76.50 114 VAL A O 1
ATOM 834 N N . THR A 1 115 ? -9.654 6.949 23.161 1.00 74.50 115 THR A N 1
ATOM 835 C CA . THR A 1 115 ? -11.032 7.168 23.647 1.00 74.50 115 THR A CA 1
ATOM 836 C C . THR A 1 115 ? -12.051 6.133 23.170 1.00 74.50 115 THR A C 1
ATOM 838 O O . THR A 1 115 ? -13.223 6.230 23.529 1.00 74.50 115 THR A O 1
ATOM 841 N N . THR A 1 116 ? -11.658 5.164 22.341 1.00 69.00 116 THR A N 1
ATOM 842 C CA . THR A 1 116 ? -12.572 4.126 21.848 1.00 69.00 116 THR A CA 1
ATOM 843 C C . THR A 1 116 ? -11.984 2.765 22.188 1.00 69.00 116 THR A C 1
ATOM 845 O O . THR A 1 116 ? -10.897 2.455 21.705 1.00 69.00 116 THR A O 1
ATOM 848 N N . PRO A 1 117 ? -12.656 1.949 23.017 1.00 69.25 117 PRO A N 1
ATOM 849 C CA . PRO A 1 117 ? -12.147 0.630 23.349 1.00 69.25 117 PRO A CA 1
ATOM 850 C C . PRO A 1 117 ? -12.064 -0.234 22.087 1.00 69.25 117 PRO A C 1
ATOM 852 O O . PRO A 1 117 ? -13.029 -0.355 21.334 1.00 69.25 117 PRO A O 1
ATOM 855 N N . GLY A 1 118 ? -10.898 -0.842 21.876 1.00 70.38 118 GLY A N 1
ATOM 856 C CA . GLY A 1 118 ? -10.642 -1.737 20.753 1.00 70.38 118 GLY A CA 1
ATOM 857 C C . GLY A 1 118 ? -10.130 -1.051 19.484 1.00 70.38 118 GLY A C 1
ATOM 858 O O . GLY A 1 118 ? -10.109 0.171 19.323 1.00 70.38 118 GLY A O 1
ATOM 859 N N . LYS A 1 119 ? -9.663 -1.885 18.558 1.00 74.75 119 LYS A N 1
ATOM 860 C CA . LYS A 1 119 ? -9.127 -1.463 17.268 1.00 74.75 119 LYS A CA 1
ATOM 861 C C . LYS A 1 119 ? -10.254 -1.458 16.237 1.00 74.75 119 LYS A C 1
ATOM 863 O O . LYS A 1 119 ? -10.750 -2.509 15.859 1.00 74.75 119 LYS A O 1
ATOM 868 N N . VAL A 1 120 ? -10.677 -0.264 15.818 1.00 74.44 120 VAL A N 1
ATOM 869 C CA . VAL A 1 120 ? -11.846 -0.091 14.930 1.00 74.44 120 VAL A CA 1
ATOM 870 C C . VAL A 1 120 ? -11.564 -0.565 13.502 1.00 74.44 120 VAL A C 1
ATOM 872 O O . VAL A 1 120 ? -12.445 -1.103 12.841 1.00 74.44 120 VAL A O 1
ATOM 875 N N . LEU A 1 121 ? -10.339 -0.352 13.023 1.00 77.50 121 LEU A N 1
ATOM 876 C CA . LEU A 1 121 ? -9.897 -0.755 11.696 1.00 77.50 121 LEU A CA 1
ATOM 877 C C . LEU A 1 121 ? -8.783 -1.788 11.835 1.00 77.50 121 LEU A C 1
ATOM 879 O O . LEU A 1 121 ? -7.786 -1.521 12.507 1.00 77.50 121 LEU A O 1
ATOM 883 N N . ALA A 1 122 ? -8.939 -2.932 11.176 1.00 84.69 122 ALA A N 1
ATOM 884 C CA . ALA A 1 122 ? -7.900 -3.953 11.119 1.00 84.69 122 ALA A CA 1
ATOM 885 C C . ALA A 1 122 ? -6.609 -3.417 10.484 1.00 84.69 122 ALA A C 1
ATOM 887 O O . ALA A 1 122 ? -6.643 -2.434 9.735 1.00 84.69 122 ALA A O 1
ATOM 888 N N . ASP A 1 123 ? -5.485 -4.069 10.772 1.00 89.62 123 ASP A N 1
ATOM 889 C CA . ASP A 1 123 ? -4.240 -3.812 10.044 1.00 89.62 123 ASP A CA 1
ATOM 890 C C . ASP A 1 123 ? -4.385 -4.237 8.588 1.00 89.62 123 ASP A C 1
ATOM 892 O O . ASP A 1 123 ? -5.298 -4.986 8.244 1.00 89.62 123 ASP A O 1
ATOM 896 N N . GLU A 1 124 ? -3.544 -3.713 7.704 1.00 91.62 124 GLU A N 1
ATOM 897 C CA . GLU A 1 124 ? -3.721 -3.921 6.271 1.00 91.62 124 GLU A CA 1
ATOM 898 C C . GLU A 1 124 ? -2.384 -4.095 5.563 1.00 91.62 124 GLU A C 1
ATOM 900 O O . GLU A 1 124 ? -1.546 -3.193 5.557 1.00 91.62 124 GLU A O 1
ATOM 905 N N . ILE A 1 125 ? -2.233 -5.238 4.893 1.00 94.19 125 ILE A N 1
ATOM 906 C CA . ILE A 1 125 ? -1.173 -5.448 3.918 1.00 94.19 125 ILE A CA 1
ATOM 907 C C . ILE A 1 125 ? -1.688 -4.997 2.561 1.00 94.19 125 ILE A C 1
ATOM 909 O O . ILE A 1 125 ? -2.672 -5.530 2.052 1.00 94.19 125 ILE A O 1
ATOM 913 N N . GLN A 1 126 ? -0.981 -4.064 1.940 1.00 94.75 126 GLN A N 1
ATOM 914 C CA . GLN A 1 126 ? -1.203 -3.646 0.563 1.00 94.75 126 GLN A CA 1
ATOM 915 C C . GLN A 1 126 ? -0.103 -4.217 -0.320 1.00 94.75 126 GLN A C 1
ATOM 917 O O . GLN A 1 126 ? 1.076 -4.182 0.026 1.00 94.75 126 GLN A O 1
ATOM 922 N N . TYR A 1 127 ? -0.463 -4.717 -1.491 1.00 95.69 127 TYR A N 1
ATOM 923 C CA . TYR A 1 127 ? 0.500 -5.240 -2.450 1.00 95.69 127 TYR A CA 1
ATOM 924 C C . TYR A 1 127 ? 0.116 -4.859 -3.871 1.00 95.69 127 TYR A C 1
ATOM 926 O O . TYR A 1 127 ? -1.035 -4.553 -4.180 1.00 95.69 127 TYR A O 1
ATOM 934 N N . GLY A 1 128 ? 1.092 -4.872 -4.767 1.00 95.62 128 GLY A N 1
ATOM 935 C CA . GLY A 1 128 ? 0.831 -4.637 -6.172 1.00 95.62 128 GLY A CA 1
ATOM 936 C C . GLY A 1 128 ? 1.928 -5.153 -7.078 1.00 95.62 128 GLY A C 1
ATOM 937 O O . GLY A 1 128 ? 3.036 -5.460 -6.650 1.00 95.62 128 GLY A O 1
ATOM 938 N N . VAL A 1 129 ? 1.601 -5.222 -8.360 1.00 94.62 129 VAL A N 1
ATOM 939 C CA . VAL A 1 129 ? 2.501 -5.528 -9.464 1.00 94.62 129 VAL A CA 1
ATOM 940 C C . VAL A 1 129 ? 2.197 -4.533 -10.571 1.00 94.62 129 VAL A C 1
ATOM 942 O O . VAL A 1 129 ? 1.062 -4.410 -11.027 1.00 94.62 129 VAL A O 1
ATOM 945 N N . HIS A 1 130 ? 3.218 -3.810 -11.010 1.00 93.19 130 HIS A N 1
ATOM 946 C CA . HIS A 1 130 ? 3.114 -2.806 -12.058 1.00 93.19 130 HIS A CA 1
ATOM 947 C C . HIS A 1 130 ? 4.062 -3.146 -13.196 1.00 93.19 130 HIS A C 1
ATOM 949 O O . HIS A 1 130 ? 5.254 -3.355 -12.970 1.00 93.19 130 HIS A O 1
ATOM 955 N N . GLY A 1 131 ? 3.535 -3.119 -14.414 1.00 91.81 131 GLY A N 1
ATOM 956 C CA . GLY A 1 131 ? 4.309 -3.056 -15.642 1.00 91.81 131 GLY A CA 1
ATOM 957 C C . GLY A 1 131 ? 4.209 -1.663 -16.256 1.00 91.81 131 GLY A C 1
ATOM 958 O O . GLY A 1 131 ? 3.216 -0.954 -16.094 1.00 91.81 131 GLY A O 1
ATOM 959 N N . ALA A 1 132 ? 5.239 -1.258 -16.977 1.00 90.56 132 ALA A N 1
ATOM 960 C CA . ALA A 1 132 ? 5.206 -0.140 -17.898 1.00 90.56 132 ALA A CA 1
ATOM 961 C C . ALA A 1 132 ? 6.008 -0.523 -19.133 1.00 90.56 132 ALA A C 1
ATOM 963 O O . ALA A 1 132 ? 7.109 -1.055 -19.007 1.00 90.56 132 ALA A O 1
ATOM 964 N N . TRP A 1 133 ? 5.466 -0.228 -20.303 1.00 90.56 133 TRP A N 1
ATOM 965 C CA . TRP A 1 133 ? 6.143 -0.370 -21.579 1.00 90.56 133 TRP A CA 1
ATOM 966 C C . TRP A 1 133 ? 5.929 0.904 -22.384 1.00 90.56 133 TRP A C 1
ATOM 968 O O . TRP A 1 133 ? 4.795 1.359 -22.528 1.00 90.56 133 TRP A O 1
ATOM 978 N N . ALA A 1 134 ? 7.016 1.497 -22.862 1.00 91.00 134 ALA A N 1
ATOM 979 C CA . ALA A 1 134 ? 7.009 2.711 -23.659 1.00 91.00 134 ALA A CA 1
ATOM 980 C C . ALA A 1 134 ? 7.743 2.443 -24.983 1.00 91.00 134 ALA A C 1
ATOM 982 O O . ALA A 1 134 ? 8.976 2.477 -24.990 1.00 91.00 134 ALA A O 1
ATOM 983 N N . PRO A 1 135 ? 7.022 2.144 -26.085 1.00 85.25 135 PRO A N 1
ATOM 984 C CA . PRO A 1 135 ? 7.636 1.919 -27.400 1.00 85.25 135 PRO A CA 1
ATOM 985 C C . PRO A 1 135 ? 8.250 3.190 -28.000 1.00 85.25 135 PRO A C 1
ATOM 987 O O . PRO A 1 135 ? 9.073 3.126 -28.901 1.00 85.25 135 PRO A O 1
ATOM 990 N N . VAL A 1 136 ? 7.827 4.363 -27.531 1.00 87.62 136 VAL A N 1
ATOM 991 C CA . VAL A 1 136 ? 8.408 5.662 -27.881 1.00 87.62 136 VAL A CA 1
ATOM 992 C C . VAL A 1 136 ? 8.402 6.545 -26.637 1.00 87.62 136 VAL A C 1
ATOM 994 O O . VAL A 1 136 ? 7.645 6.296 -25.701 1.00 87.62 136 VAL A O 1
ATOM 997 N N . SER A 1 137 ? 9.205 7.608 -26.622 1.00 82.06 137 SER A N 1
ATOM 998 C CA . SER A 1 137 ? 9.294 8.534 -25.480 1.00 82.06 137 SER A CA 1
ATOM 999 C C . SER A 1 137 ? 7.965 9.207 -25.107 1.00 82.06 137 SER A C 1
ATOM 1001 O O . SER A 1 137 ? 7.801 9.649 -23.974 1.00 82.06 137 SER A O 1
ATOM 1003 N N . LEU A 1 138 ? 7.027 9.277 -26.055 1.00 86.88 138 LEU A N 1
ATOM 1004 C CA . LEU A 1 138 ? 5.746 9.975 -25.933 1.00 86.88 138 LEU A CA 1
ATOM 1005 C C . LEU A 1 138 ? 4.567 9.082 -25.535 1.00 86.88 138 LEU A C 1
ATOM 1007 O O . LEU A 1 138 ? 3.509 9.618 -25.233 1.00 86.88 138 LEU A O 1
ATOM 1011 N N . VAL A 1 139 ? 4.702 7.753 -25.590 1.00 89.06 139 VAL A N 1
ATOM 1012 C CA . VAL A 1 139 ? 3.579 6.833 -25.355 1.00 89.06 139 VAL A CA 1
ATOM 1013 C C . VAL A 1 139 ? 4.007 5.722 -24.421 1.00 89.06 139 VAL A C 1
ATOM 1015 O O . VAL A 1 139 ? 5.022 5.068 -24.650 1.00 89.06 139 VAL A O 1
ATOM 1018 N N . SER A 1 140 ? 3.189 5.454 -23.405 1.00 90.56 140 SER A N 1
ATOM 1019 C CA . SER A 1 140 ? 3.376 4.313 -22.514 1.00 90.56 140 SER A CA 1
ATOM 1020 C C . SER A 1 140 ? 2.072 3.586 -22.189 1.00 90.56 140 SER A C 1
ATOM 1022 O O . SER A 1 140 ? 1.002 4.180 -22.051 1.00 90.56 140 SER A O 1
ATOM 1024 N N . VAL A 1 141 ? 2.174 2.270 -22.029 1.00 92.56 141 VAL A N 1
ATOM 1025 C CA . VAL A 1 141 ? 1.110 1.395 -21.531 1.00 92.56 141 VAL A CA 1
ATOM 1026 C C . VAL A 1 141 ? 1.550 0.843 -20.186 1.00 92.56 141 VAL A C 1
ATOM 1028 O O . VAL A 1 141 ? 2.663 0.336 -20.048 1.00 92.56 141 VAL A O 1
ATOM 1031 N N . ARG A 1 142 ? 0.688 0.964 -19.175 1.00 91.94 142 ARG A N 1
ATOM 1032 C CA . ARG A 1 142 ? 1.022 0.614 -17.792 1.00 91.94 142 ARG A CA 1
ATOM 1033 C C . ARG A 1 142 ? -0.015 -0.322 -17.179 1.00 91.94 142 ARG A C 1
ATOM 1035 O O . ARG A 1 142 ? -0.939 0.189 -16.542 1.00 91.94 142 ARG A O 1
ATOM 1042 N N . PRO A 1 143 ? 0.084 -1.651 -17.374 1.00 94.56 143 PRO A N 1
ATOM 1043 C CA . PRO A 1 143 ? -0.755 -2.594 -16.646 1.00 94.56 143 PRO A CA 1
ATOM 1044 C C . PRO A 1 143 ? -0.390 -2.594 -15.157 1.00 94.56 143 PRO A C 1
ATOM 1046 O O . PRO A 1 143 ? 0.776 -2.455 -14.781 1.00 94.56 143 PRO A O 1
ATOM 1049 N N . ALA A 1 144 ? -1.390 -2.754 -14.303 1.00 94.62 144 ALA 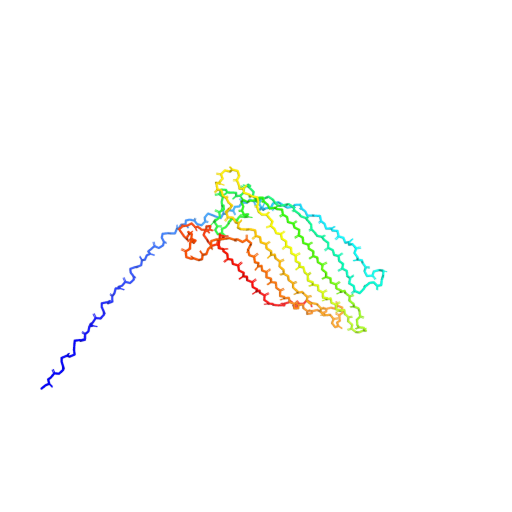A N 1
ATOM 1050 C CA . ALA A 1 144 ? -1.213 -2.834 -12.866 1.00 94.62 144 ALA A CA 1
ATOM 1051 C C . ALA A 1 144 ? -2.240 -3.785 -12.253 1.00 94.62 144 ALA A C 1
ATOM 1053 O O . ALA A 1 144 ? -3.416 -3.746 -12.609 1.00 94.62 144 ALA A O 1
ATOM 1054 N N . ALA A 1 145 ? -1.796 -4.600 -11.305 1.00 96.25 145 ALA A N 1
ATOM 1055 C CA . ALA A 1 145 ? -2.653 -5.317 -10.378 1.00 96.25 145 ALA A CA 1
ATOM 1056 C C . ALA A 1 145 ? -2.295 -4.850 -8.970 1.00 96.25 145 ALA A C 1
ATOM 1058 O O . ALA A 1 145 ? -1.130 -4.897 -8.590 1.00 96.25 145 ALA A O 1
ATOM 1059 N N . CYS A 1 146 ? -3.272 -4.370 -8.219 1.00 95.81 146 CYS A N 1
ATOM 1060 C CA . CYS A 1 146 ? -3.107 -3.932 -6.841 1.00 95.81 146 CYS A CA 1
ATOM 1061 C C . CYS A 1 146 ? -4.099 -4.695 -5.980 1.00 95.81 146 CYS A C 1
ATOM 1063 O O . CYS A 1 146 ? -5.193 -5.019 -6.431 1.00 95.81 146 CYS A O 1
ATOM 1065 N N . GLY A 1 147 ? -3.747 -4.952 -4.739 1.00 96.12 147 GLY A N 1
ATOM 1066 C CA . GLY A 1 147 ? -4.650 -5.572 -3.799 1.00 96.12 147 GLY A CA 1
ATOM 1067 C C . GLY A 1 147 ? -4.324 -5.182 -2.378 1.00 96.12 147 GLY A C 1
ATOM 1068 O O . GLY A 1 147 ? -3.301 -4.555 -2.093 1.00 96.12 147 GLY A O 1
ATOM 1069 N N . PHE A 1 148 ? -5.225 -5.565 -1.494 1.00 95.69 148 PHE A N 1
ATOM 1070 C CA . PHE A 1 148 ? -4.995 -5.501 -0.069 1.00 95.69 148 PHE A CA 1
ATOM 1071 C C . PHE A 1 148 ? -5.575 -6.735 0.608 1.00 95.69 148 PHE A C 1
ATOM 1073 O O . PHE A 1 148 ? -6.431 -7.432 0.056 1.00 95.69 148 PHE A O 1
ATOM 1080 N N . MET A 1 149 ? -5.094 -6.986 1.814 1.00 95.06 149 MET A N 1
ATOM 1081 C CA . MET A 1 149 ? -5.613 -7.979 2.736 1.00 95.06 149 MET A CA 1
ATOM 1082 C C . MET A 1 149 ? -5.586 -7.371 4.129 1.00 95.06 149 MET A C 1
ATOM 1084 O O . MET A 1 149 ? -4.556 -6.841 4.550 1.00 95.06 149 MET A O 1
ATOM 1088 N N . ARG A 1 150 ? -6.710 -7.426 4.836 1.00 92.25 150 ARG A N 1
ATOM 1089 C CA . ARG A 1 150 ? -6.751 -7.015 6.236 1.00 92.25 150 ARG A CA 1
ATOM 1090 C C . ARG A 1 150 ? -6.185 -8.122 7.119 1.00 92.25 150 ARG A C 1
ATOM 1092 O O . ARG A 1 150 ? -6.452 -9.297 6.905 1.00 92.25 150 ARG A O 1
ATOM 1099 N N . LEU A 1 151 ? -5.354 -7.743 8.079 1.00 89.12 151 LEU A N 1
ATOM 1100 C CA . LEU A 1 151 ? -4.779 -8.641 9.068 1.00 89.12 151 LEU A CA 1
ATOM 1101 C C . LEU A 1 151 ? -5.674 -8.620 10.303 1.00 89.12 151 LEU A C 1
ATOM 1103 O O . LEU A 1 151 ? -5.537 -7.773 11.189 1.00 89.12 151 LEU A O 1
ATOM 1107 N N . GLY A 1 152 ? -6.619 -9.553 10.319 1.00 84.06 152 GLY A N 1
ATOM 1108 C CA . GLY A 1 152 ? -7.651 -9.641 11.340 1.00 84.06 152 GLY A CA 1
ATOM 1109 C C . GLY A 1 152 ? -8.906 -8.850 10.984 1.00 84.06 152 GLY A C 1
ATOM 1110 O O . GLY A 1 152 ? -8.956 -8.087 10.021 1.00 84.06 152 GLY A O 1
ATOM 1111 N N . GLY A 1 153 ? -9.947 -9.068 11.774 1.00 84.75 153 GLY A N 1
ATOM 1112 C CA . GLY A 1 153 ? -11.272 -8.523 11.527 1.00 84.75 153 GLY A CA 1
ATOM 1113 C C . GLY A 1 153 ? -12.350 -9.478 12.016 1.00 84.75 153 GLY A C 1
ATOM 1114 O O . GLY A 1 153 ? -12.064 -10.586 12.467 1.00 84.75 153 GLY A O 1
ATOM 1115 N N . ALA A 1 154 ? -13.593 -9.023 11.961 1.00 86.75 154 ALA A N 1
ATOM 1116 C CA . ALA A 1 154 ? -14.749 -9.867 12.193 1.00 86.75 154 ALA A CA 1
ATOM 1117 C C . ALA A 1 154 ? -15.129 -10.598 10.900 1.00 86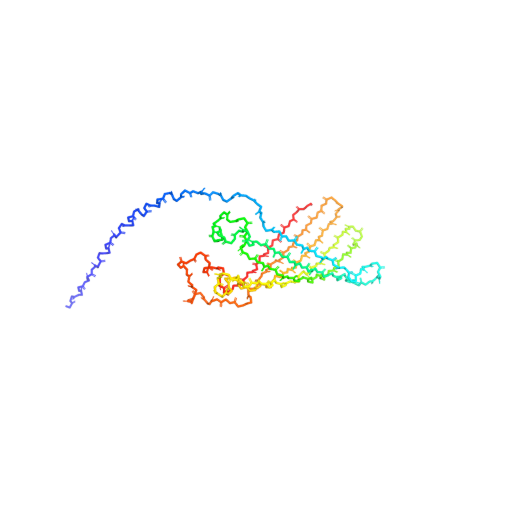.75 154 ALA A C 1
ATOM 1119 O O . ALA A 1 154 ? -15.101 -10.018 9.812 1.00 86.75 154 ALA A O 1
ATOM 1120 N N . GLU A 1 155 ? -15.542 -11.854 11.039 1.00 88.88 155 GLU A N 1
ATOM 1121 C CA . GLU A 1 155 ? -16.252 -12.582 9.987 1.00 88.88 155 GLU A CA 1
ATOM 1122 C C . GLU A 1 155 ? -17.550 -11.861 9.616 1.00 88.88 155 GLU A C 1
ATOM 1124 O O . GLU A 1 155 ? -18.156 -11.189 10.456 1.00 88.88 155 GLU A O 1
ATOM 1129 N N . LEU A 1 156 ? -18.035 -12.059 8.386 1.00 88.00 156 LEU A N 1
ATOM 1130 C CA . LEU A 1 156 ? -19.262 -11.409 7.909 1.00 88.00 156 LEU A CA 1
ATOM 1131 C C . LEU A 1 156 ? -20.450 -11.638 8.860 1.00 88.00 156 LEU A C 1
ATOM 1133 O O . LEU A 1 156 ? -21.224 -10.720 9.102 1.00 88.00 156 LEU A O 1
ATOM 1137 N N . ALA A 1 157 ? -20.570 -12.837 9.436 1.00 89.81 157 ALA A N 1
ATOM 1138 C CA . ALA A 1 157 ? -21.644 -13.181 10.371 1.00 89.81 157 ALA A CA 1
ATOM 1139 C C . ALA A 1 157 ? -21.482 -12.563 11.774 1.00 89.81 157 ALA A C 1
ATOM 1141 O O . ALA A 1 157 ? -22.461 -12.453 12.506 1.00 89.81 157 ALA A O 1
ATOM 1142 N N . ALA A 1 158 ? -20.261 -12.181 12.156 1.00 86.75 158 ALA A N 1
ATOM 1143 C CA . ALA A 1 158 ? -19.941 -11.603 13.462 1.00 86.75 158 ALA A CA 1
ATOM 1144 C C . ALA A 1 158 ? -19.804 -10.070 13.419 1.00 86.75 158 ALA A C 1
ATOM 1146 O O . ALA A 1 158 ? -19.669 -9.433 14.463 1.00 86.75 158 ALA A O 1
ATOM 1147 N N . ALA A 1 159 ? -19.807 -9.476 12.224 1.00 85.94 159 ALA A N 1
ATOM 1148 C CA . ALA A 1 159 ? -19.653 -8.044 12.042 1.00 85.94 159 ALA A CA 1
ATOM 1149 C C . ALA A 1 159 ? -20.940 -7.282 12.382 1.00 85.94 159 ALA A C 1
ATOM 1151 O O . ALA A 1 159 ? -22.038 -7.623 11.943 1.00 85.94 159 ALA A O 1
ATOM 1152 N N . ASP A 1 160 ? -20.788 -6.195 13.135 1.00 86.12 160 ASP A N 1
ATOM 1153 C CA . ASP A 1 160 ? -21.895 -5.311 13.479 1.00 86.12 160 ASP A CA 1
ATOM 1154 C C . ASP A 1 160 ? -22.157 -4.289 12.361 1.00 86.12 160 ASP A C 1
ATOM 1156 O O . ASP A 1 160 ? -21.534 -3.227 12.294 1.00 86.12 160 ASP A O 1
ATOM 1160 N N . PHE A 1 161 ? -23.116 -4.598 11.486 1.00 85.88 161 PHE A N 1
ATOM 1161 C CA . PHE A 1 161 ? -23.564 -3.691 10.422 1.00 85.88 161 PHE A CA 1
ATOM 1162 C C . PHE A 1 161 ? -24.542 -2.610 10.891 1.00 85.88 161 PHE A C 1
ATOM 1164 O O . PHE A 1 161 ? -24.949 -1.773 10.082 1.00 85.88 161 PHE A O 1
ATOM 1171 N N . SER A 1 162 ? -24.922 -2.588 12.174 1.00 84.62 162 SER A N 1
ATOM 1172 C CA . SER A 1 162 ? -25.703 -1.475 12.723 1.00 84.62 162 SER A CA 1
ATOM 1173 C C . SER A 1 162 ? -24.877 -0.182 12.771 1.00 84.62 162 SER A C 1
ATOM 1175 O O . SER A 1 162 ? -25.433 0.918 12.709 1.00 84.62 162 SER A O 1
ATOM 1177 N N . HIS A 1 163 ? -23.543 -0.308 12.779 1.00 77.31 163 HIS A N 1
ATOM 1178 C CA . HIS A 1 163 ? -22.605 0.797 12.654 1.00 77.31 163 HIS A CA 1
ATOM 1179 C C . HIS A 1 163 ? -21.928 0.803 11.278 1.00 77.31 163 HIS A C 1
ATOM 1181 O O . HIS A 1 163 ? -21.505 -0.219 10.746 1.00 77.31 163 HIS A O 1
ATOM 1187 N N . VAL A 1 164 ? -21.669 1.995 10.738 1.00 73.06 164 VAL A N 1
ATOM 1188 C CA . VAL A 1 164 ? -20.903 2.176 9.486 1.00 73.06 164 VAL A CA 1
ATOM 1189 C C . VAL A 1 164 ? -19.464 1.637 9.550 1.00 73.06 164 VAL A C 1
ATOM 1191 O O . VAL A 1 164 ? -18.819 1.435 8.525 1.00 73.06 164 VAL A O 1
ATOM 1194 N N . ASN A 1 165 ? -18.971 1.356 10.758 1.00 78.38 165 ASN A N 1
ATOM 1195 C CA . ASN A 1 165 ? -17.647 0.780 10.964 1.00 78.38 165 ASN A CA 1
ATOM 1196 C C . ASN A 1 165 ? -17.658 -0.745 10.769 1.00 78.38 165 ASN A C 1
ATOM 1198 O O . ASN A 1 165 ? -16.586 -1.309 10.586 1.00 78.38 165 ASN A O 1
ATOM 1202 N N . GLY A 1 166 ? -18.829 -1.396 10.730 1.00 81.94 166 GLY A N 1
ATOM 1203 C CA . GLY A 1 166 ? -18.954 -2.846 10.550 1.00 81.94 166 GLY A CA 1
ATOM 1204 C C . GLY A 1 166 ? -18.276 -3.355 9.281 1.00 81.94 166 GLY A C 1
ATOM 1205 O O . GLY A 1 166 ? -17.535 -4.331 9.313 1.00 81.94 166 GLY A O 1
ATOM 1206 N N . PHE A 1 167 ? -18.421 -2.630 8.167 1.00 82.75 167 PHE A N 1
ATOM 1207 C CA . PHE A 1 167 ? -17.720 -2.959 6.917 1.00 82.75 167 PHE A CA 1
ATOM 1208 C C . PHE A 1 167 ? -16.204 -2.760 7.008 1.00 82.75 167 PHE A C 1
ATOM 1210 O O . PHE A 1 167 ? -15.425 -3.430 6.329 1.00 82.75 167 PHE A O 1
ATOM 1217 N N . ALA A 1 168 ? -15.771 -1.813 7.833 1.00 80.38 168 ALA A N 1
ATOM 1218 C CA . ALA A 1 168 ? -14.366 -1.492 8.011 1.00 80.38 168 ALA A CA 1
ATOM 1219 C C . ALA A 1 168 ? -13.669 -2.454 8.994 1.00 80.38 168 ALA A C 1
ATOM 1221 O O . ALA A 1 168 ? -12.450 -2.605 8.932 1.00 80.38 168 ALA A O 1
ATOM 1222 N N . SER A 1 169 ? -14.447 -3.145 9.834 1.00 82.00 169 SER A N 1
ATOM 1223 C CA . SER A 1 169 ? -13.978 -4.210 10.723 1.00 82.00 169 SER A CA 1
ATOM 1224 C C . SER A 1 169 ? -13.932 -5.594 10.079 1.00 82.00 169 SER A C 1
ATOM 1226 O O . SER A 1 169 ? -13.428 -6.510 10.715 1.00 82.00 169 SER A O 1
ATOM 1228 N N . LEU A 1 170 ? -14.464 -5.776 8.865 1.00 88.75 170 LEU A N 1
ATOM 1229 C CA . LEU A 1 170 ? -14.463 -7.083 8.200 1.00 88.75 170 LEU A CA 1
ATOM 1230 C C . LEU A 1 170 ? -13.049 -7.562 7.890 1.00 88.75 170 LEU A C 1
ATOM 1232 O O . LEU A 1 170 ? -12.237 -6.770 7.393 1.00 88.75 170 LEU A O 1
ATOM 1236 N N . ASP A 1 171 ? -12.822 -8.861 8.085 1.00 91.00 171 ASP A N 1
ATOM 1237 C CA . ASP A 1 171 ? -11.733 -9.556 7.406 1.00 91.00 171 ASP A CA 1
ATOM 1238 C C . ASP A 1 171 ? -12.046 -9.573 5.904 1.00 91.00 171 ASP A C 1
ATOM 1240 O O . ASP A 1 171 ? -13.102 -10.032 5.460 1.00 91.00 171 ASP A O 1
ATOM 1244 N N . SER A 1 172 ? -11.185 -8.937 5.117 1.00 91.44 172 SER A N 1
ATOM 1245 C CA . SER A 1 172 ? -11.446 -8.723 3.699 1.00 91.44 172 SER A CA 1
ATOM 1246 C C . SER A 1 172 ? -10.150 -8.660 2.916 1.00 91.44 172 SER A C 1
ATOM 1248 O O . SER A 1 172 ? -9.169 -8.046 3.347 1.00 91.44 172 SER A O 1
ATOM 1250 N N . ALA A 1 173 ? -10.193 -9.241 1.724 1.00 93.81 173 ALA A N 1
ATOM 1251 C CA . ALA A 1 173 ? -9.155 -9.122 0.725 1.00 93.81 173 ALA A CA 1
ATOM 1252 C C . ALA A 1 173 ? -9.781 -8.716 -0.607 1.00 93.81 173 ALA A C 1
ATOM 1254 O O . ALA A 1 173 ? -10.871 -9.163 -0.970 1.00 93.81 173 ALA A O 1
ATOM 1255 N N . GLN A 1 174 ? -9.078 -7.869 -1.347 1.00 95.69 174 GLN A N 1
ATOM 1256 C CA . GLN A 1 174 ? -9.494 -7.451 -2.676 1.00 95.69 174 GLN A CA 1
ATOM 1257 C C . GLN A 1 174 ? -8.283 -7.390 -3.591 1.00 95.69 174 GLN A C 1
ATOM 1259 O O . GLN A 1 174 ? -7.215 -6.930 -3.193 1.00 95.69 174 GLN A O 1
ATOM 1264 N N . VAL A 1 175 ? -8.484 -7.792 -4.843 1.00 95.88 175 VAL A N 1
ATOM 1265 C CA . VAL A 1 175 ? -7.540 -7.558 -5.933 1.00 95.88 175 VAL A CA 1
ATOM 1266 C C . VAL A 1 175 ? -8.257 -6.794 -7.037 1.00 95.88 175 VAL A C 1
ATOM 1268 O O . VAL A 1 175 ? -9.360 -7.149 -7.449 1.00 95.88 175 VAL A O 1
ATOM 1271 N N . GLN A 1 176 ? -7.619 -5.738 -7.522 1.00 94.81 176 GLN A N 1
ATOM 1272 C CA . GLN A 1 176 ? -8.046 -4.940 -8.656 1.00 94.81 176 GLN A CA 1
ATOM 1273 C C . GLN A 1 176 ? -6.951 -4.960 -9.720 1.00 94.81 176 GLN A C 1
ATOM 1275 O O . GLN A 1 176 ? -5.799 -4.625 -9.451 1.00 94.81 176 GLN A O 1
ATOM 1280 N N . ALA A 1 177 ? -7.323 -5.303 -10.949 1.00 93.81 177 ALA A N 1
ATOM 1281 C CA . ALA A 1 177 ? -6.449 -5.210 -12.109 1.00 93.81 177 ALA A CA 1
ATOM 1282 C C . ALA A 1 177 ? -6.942 -4.116 -13.062 1.00 93.81 177 ALA A C 1
ATOM 1284 O O . ALA A 1 177 ? -8.143 -3.885 -13.203 1.00 93.81 177 ALA A O 1
ATOM 1285 N N . GLY A 1 178 ? -6.012 -3.435 -13.720 1.00 93.75 178 GLY A N 1
ATOM 1286 C CA . GLY A 1 178 ? -6.314 -2.385 -14.682 1.00 93.75 178 GLY A CA 1
ATOM 1287 C C . GLY A 1 178 ? -5.068 -1.894 -15.408 1.00 93.75 178 GLY A C 1
ATOM 1288 O O . GLY A 1 178 ? -4.002 -2.507 -15.352 1.00 93.75 178 GLY A O 1
ATOM 1289 N N . GLY A 1 179 ? -5.187 -0.763 -16.097 1.00 86.69 179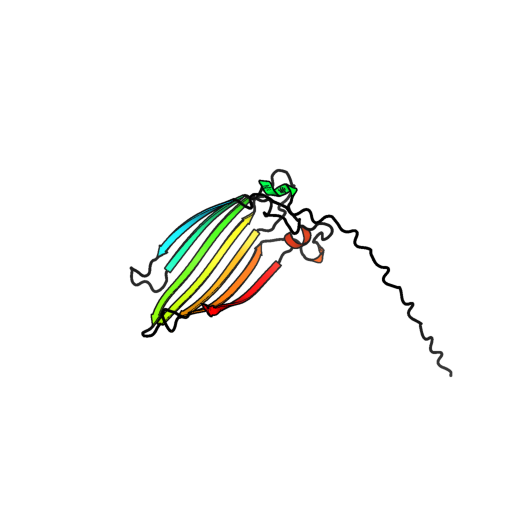 GLY A N 1
ATOM 1290 C CA . GLY A 1 179 ? -4.043 -0.147 -16.751 1.00 86.69 179 GLY A CA 1
ATOM 1291 C C . GLY A 1 179 ? -4.262 1.317 -17.095 1.00 86.69 179 GLY A C 1
ATOM 1292 O O . GLY A 1 179 ? -5.393 1.798 -17.152 1.00 86.69 179 GLY A O 1
ATOM 1293 N N . LYS A 1 180 ? -3.159 2.032 -17.320 1.00 85.38 180 LYS A N 1
ATOM 1294 C CA . LYS A 1 180 ? -3.166 3.425 -17.774 1.00 85.38 180 LYS A CA 1
ATOM 1295 C C . LYS A 1 180 ? -2.443 3.551 -19.113 1.00 85.38 180 LYS A C 1
ATOM 1297 O O . LYS A 1 180 ? -1.368 2.978 -19.288 1.00 85.38 180 LYS A O 1
ATOM 1302 N N . ARG A 1 181 ? -3.021 4.339 -20.023 1.00 79.44 181 ARG A N 1
ATOM 1303 C CA . ARG A 1 181 ? -2.341 4.869 -21.210 1.00 79.44 181 ARG A CA 1
ATOM 1304 C C . ARG A 1 181 ? -1.813 6.264 -20.879 1.00 79.44 181 ARG A C 1
ATOM 1306 O O . ARG A 1 181 ? -2.541 7.061 -20.284 1.00 79.44 181 ARG A O 1
ATOM 1313 N N . GLY A 1 182 ? -0.553 6.518 -21.203 1.00 70.12 182 GLY A N 1
ATOM 1314 C CA . GLY A 1 182 ? 0.123 7.798 -21.006 1.00 70.12 182 GLY A CA 1
ATOM 1315 C C . GLY A 1 182 ? 0.909 8.207 -22.227 1.00 70.12 182 GLY A C 1
ATOM 1316 O O . GLY A 1 182 ? 1.110 7.336 -23.106 1.00 70.12 182 GLY A O 1
#

Sequence (182 aa):
MAVDQAVATHHGERFADVAYAPRSRVRTAGLGDVALRVKTRRIDQVHLLPVSVSGGWGIGTGEANSATRGRLTALGTGQTDFGGALTIGRTDVLGVGLYRASGPVGDGYRVPHVTTPGKVLADEIQYGVHGAWAPVSLVSVRPAACGFMRLGGAELAAADFSHVNGFASLDSAQVQAGGKRG

Secondary structure (DSSP, 8-state):
-----------------------------S---EEEEEEEEEE-GGG--S-EEEEEEEEEE-GGGTTTTT-TT-SS-SSEEEEEEEEEEEEEE-SS-EEEEEEEEEEEEEPPPTTSSS-SS-EEEEEEEEEEEEEETTEEEEEEEEEEEEES-B-TTTS-TTSTTTTTSB--EEEEEEEEE-

Foldseek 3Di:
DDDDDDDDDDDPPPPPPPPPPPPPLPADDDDAKDKDKDKAWDDDCVVVDQKTKIKMKMKIAGLVQLVVALRPRRRYNNWIKIKMKMKMKGWDDDPQWIKIKMKIKMKIDTDDDPPDPDDLAFIKIKMKIKMWIGSHPVKIKIKMKIKMFGDAADDPVRFDPVGSSSVRRYGDMDIDIDMDID

pLDDT: mean 80.83, std 14.16, range [37.91, 96.25]

Radius of gyration: 24.92 Å; chains: 1; bounding box: 86×61×53 Å